Protein AF-I3XWK3-F1 (afdb_monomer_lite)

Organism: Sulfurospirillum barnesii (strain ATCC 700032 / DSM 10660 / SES-3) (NCBI:txid760154)

Secondary structure (DSSP, 8-state):
--HHHHHHHHHHHHHHH--------HHHHHHHHHHHHHTT-SEEEEETTEEEEEEEEEEETTEEEEEEE-TTHHHHHHHHHH-SS--HHHHHHHHHHHHHTTTTTT-EEEEEEE-TTSPPEEEEE-TTTTSTT--GGGSEEETTB-TTS-BTTS--TTTTSS--

Structure (mmCIF, N/CA/C/O backbone):
data_AF-I3XWK3-F1
#
_entry.id   AF-I3XWK3-F1
#
loop_
_atom_site.group_PDB
_atom_site.id
_atom_site.type_symbol
_atom_site.label_atom_id
_atom_site.label_alt_id
_atom_site.label_comp_id
_atom_site.label_asym_id
_atom_site.label_entity_id
_atom_site.label_seq_id
_atom_site.pdbx_PDB_ins_code
_atom_site.Cartn_x
_atom_site.Cartn_y
_atom_site.Cartn_z
_atom_site.occupancy
_atom_site.B_iso_or_equiv
_atom_site.auth_seq_id
_atom_site.auth_comp_id
_atom_site.auth_asym_id
_atom_site.auth_atom_id
_atom_site.pdbx_PDB_model_num
ATOM 1 N N . MET A 1 1 ? 28.243 18.555 -54.278 1.00 54.59 1 MET A N 1
ATOM 2 C CA . MET A 1 1 ? 26.920 17.967 -53.931 1.00 54.59 1 MET A CA 1
ATOM 3 C C . MET A 1 1 ? 26.929 16.515 -53.412 1.00 54.59 1 MET A C 1
ATOM 5 O O . MET A 1 1 ? 25.864 16.041 -53.040 1.00 54.59 1 MET A O 1
ATOM 9 N N . ARG A 1 2 ? 28.062 15.787 -53.338 1.00 54.69 2 ARG A N 1
ATOM 10 C CA . ARG A 1 2 ? 28.080 14.396 -52.816 1.00 54.69 2 ARG A CA 1
ATOM 11 C C . ARG A 1 2 ? 28.261 14.285 -51.293 1.00 54.69 2 ARG A C 1
ATOM 13 O O . ARG A 1 2 ? 27.661 13.406 -50.695 1.00 54.69 2 ARG A O 1
ATOM 20 N N . ILE A 1 3 ? 29.000 15.201 -50.663 1.00 58.41 3 ILE A N 1
ATOM 21 C CA . ILE A 1 3 ? 29.311 15.167 -49.216 1.00 58.41 3 ILE A CA 1
ATOM 22 C C . ILE A 1 3 ? 28.061 15.399 -48.344 1.00 58.41 3 ILE A C 1
ATOM 24 O O . ILE A 1 3 ? 27.873 14.726 -47.336 1.00 58.4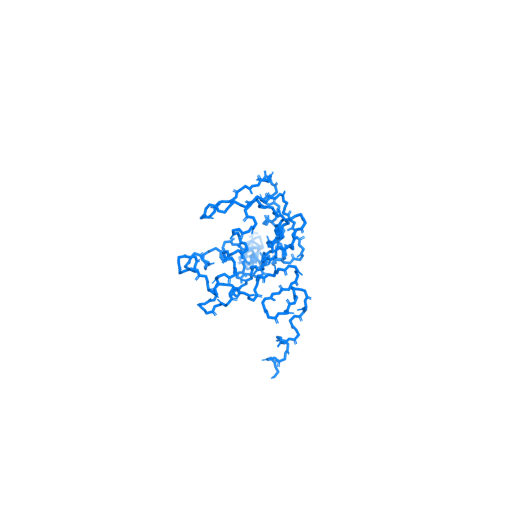1 3 ILE A O 1
ATOM 28 N N . LEU A 1 4 ? 27.149 16.273 -48.786 1.00 56.84 4 LEU A N 1
ATOM 29 C CA . LEU A 1 4 ? 25.914 16.597 -48.059 1.00 56.84 4 LEU A CA 1
ATOM 30 C C . LEU A 1 4 ? 24.956 15.393 -47.934 1.00 56.84 4 LEU A C 1
ATOM 32 O O . LEU A 1 4 ? 24.265 15.246 -46.929 1.00 56.84 4 LEU A O 1
ATOM 36 N N . LYS A 1 5 ? 24.954 14.496 -48.934 1.00 56.66 5 LYS A N 1
ATOM 37 C CA . LYS A 1 5 ? 24.138 13.271 -48.918 1.00 56.66 5 LYS A CA 1
ATOM 38 C C . LYS A 1 5 ? 24.656 12.243 -47.910 1.00 56.66 5 LYS A C 1
ATOM 40 O O . LYS A 1 5 ? 23.850 11.595 -47.256 1.00 56.66 5 LYS A O 1
ATOM 45 N N . TRP A 1 6 ? 25.975 12.132 -47.741 1.00 61.00 6 TRP A N 1
ATOM 46 C CA . TRP A 1 6 ? 26.573 11.215 -46.765 1.00 61.00 6 TRP A CA 1
ATOM 47 C C . TRP A 1 6 ? 26.323 11.663 -45.323 1.00 61.00 6 TRP A C 1
ATOM 49 O O . TRP A 1 6 ? 25.976 10.833 -44.488 1.00 61.00 6 TRP A O 1
ATOM 59 N N . PHE A 1 7 ? 26.386 12.969 -45.047 1.00 63.81 7 PHE A N 1
ATOM 60 C CA . PHE A 1 7 ? 26.042 13.506 -43.727 1.00 63.81 7 PHE A CA 1
ATOM 61 C C . PHE A 1 7 ? 24.590 13.218 -43.329 1.00 63.81 7 PHE A C 1
ATOM 63 O O . PHE A 1 7 ? 24.349 12.803 -42.200 1.00 63.81 7 PHE A O 1
ATOM 70 N N . CYS A 1 8 ? 23.632 13.355 -44.253 1.00 60.94 8 CYS A N 1
ATOM 71 C CA . CYS A 1 8 ? 22.223 13.060 -43.967 1.00 60.94 8 CYS A CA 1
ATOM 72 C C . CYS A 1 8 ? 21.982 11.575 -43.657 1.00 60.94 8 CYS A C 1
ATOM 74 O O . CYS A 1 8 ? 21.198 11.259 -42.767 1.00 60.94 8 CYS A O 1
ATOM 76 N N . VAL A 1 9 ? 22.675 10.665 -44.353 1.00 67.31 9 VAL A N 1
ATOM 77 C CA . VAL A 1 9 ? 22.565 9.217 -44.109 1.00 67.31 9 VAL A CA 1
ATOM 78 C C . VAL A 1 9 ? 23.173 8.842 -42.757 1.00 67.31 9 VAL A C 1
ATOM 80 O O . VAL A 1 9 ? 22.559 8.088 -42.010 1.00 67.31 9 VAL A O 1
ATOM 83 N N . VAL A 1 10 ? 24.323 9.416 -42.390 1.00 68.94 10 VAL A N 1
ATOM 84 C CA . VAL A 1 10 ? 24.938 9.198 -41.069 1.00 68.94 10 VAL A CA 1
ATOM 85 C C . VAL A 1 10 ? 24.049 9.746 -39.948 1.00 68.94 10 VAL A C 1
ATOM 87 O O . VAL A 1 10 ? 23.852 9.066 -38.944 1.00 68.94 10 VAL A O 1
ATOM 90 N N . PHE A 1 11 ? 23.443 10.925 -40.128 1.00 62.84 11 PHE A N 1
ATOM 91 C CA . PHE A 1 11 ? 22.518 11.499 -39.145 1.00 62.84 11 PHE A CA 1
ATOM 92 C C . PHE A 1 11 ? 21.255 10.645 -38.971 1.00 62.84 11 PHE A C 1
ATOM 94 O O . PHE A 1 11 ? 20.850 10.393 -37.840 1.00 62.84 11 PHE A O 1
ATOM 101 N N . LEU A 1 12 ? 20.674 10.137 -40.064 1.00 60.56 12 LEU A N 1
ATOM 102 C CA . LEU A 1 12 ? 19.533 9.214 -40.023 1.00 60.56 12 LEU A CA 1
ATOM 103 C C . LEU A 1 12 ? 19.889 7.896 -39.327 1.00 60.56 12 LEU A C 1
ATOM 105 O O . LEU A 1 12 ? 19.137 7.444 -38.474 1.00 60.56 12 LEU A O 1
ATOM 109 N N . VAL A 1 13 ? 21.053 7.306 -39.610 1.00 62.75 13 VAL A N 1
ATOM 110 C CA . VAL A 1 13 ? 21.500 6.070 -38.943 1.00 62.75 13 VAL A CA 1
ATOM 111 C C . VAL A 1 13 ? 21.754 6.296 -37.447 1.00 62.75 13 VAL A C 1
ATOM 113 O O . VAL A 1 13 ? 21.413 5.428 -36.642 1.00 62.75 13 VAL A O 1
ATOM 116 N N . LEU A 1 14 ? 22.282 7.461 -37.057 1.00 59.91 14 LEU A N 1
ATOM 117 C CA . LEU A 1 14 ? 22.445 7.845 -35.651 1.00 59.91 14 LEU A CA 1
ATOM 118 C C . LEU A 1 14 ? 21.096 8.081 -34.949 1.00 59.91 14 LEU A C 1
ATOM 120 O O . LEU A 1 14 ? 20.950 7.683 -33.799 1.00 59.91 14 LEU A O 1
ATOM 124 N N . HIS A 1 15 ? 20.095 8.653 -35.628 1.00 57.84 15 HIS A N 1
ATOM 125 C CA . HIS A 1 15 ? 18.758 8.877 -35.054 1.00 57.84 15 HIS A CA 1
ATOM 126 C C . HIS A 1 15 ? 17.922 7.593 -34.968 1.00 57.84 15 HIS A C 1
ATOM 128 O O . HIS A 1 15 ? 17.155 7.431 -34.026 1.00 57.84 15 HIS A O 1
ATOM 134 N N . VAL A 1 16 ? 18.081 6.655 -35.907 1.00 59.31 16 VAL A N 1
ATOM 135 C CA . VAL A 1 16 ? 17.347 5.375 -35.904 1.00 59.31 16 VAL A CA 1
ATOM 136 C C . VAL A 1 16 ? 17.961 4.373 -34.912 1.00 59.31 16 VAL A C 1
ATOM 138 O O . VAL A 1 16 ? 17.241 3.549 -34.353 1.00 59.31 16 VAL A O 1
ATOM 141 N N . ASN A 1 17 ? 19.269 4.470 -34.630 1.00 53.75 17 ASN A N 1
ATOM 142 C CA . ASN A 1 17 ? 19.936 3.688 -33.576 1.00 53.75 17 ASN A CA 1
ATOM 143 C C . ASN A 1 17 ? 19.975 4.383 -32.212 1.00 53.75 17 ASN A C 1
ATOM 145 O O . ASN A 1 17 ? 20.316 3.743 -31.216 1.00 53.75 17 ASN A O 1
ATOM 149 N N . ALA A 1 18 ? 19.551 5.645 -32.127 1.00 51.75 18 ALA A N 1
ATOM 150 C CA . ALA A 1 18 ? 19.105 6.234 -30.877 1.00 51.75 18 ALA A CA 1
ATOM 151 C C . ALA A 1 18 ? 17.753 5.607 -30.506 1.00 51.75 18 ALA A C 1
ATOM 153 O O . ALA A 1 18 ? 16.712 6.261 -30.499 1.00 51.75 18 ALA A O 1
ATOM 154 N N . LYS A 1 19 ? 17.761 4.306 -30.172 1.00 49.41 19 LYS A N 1
ATOM 155 C CA . LYS A 1 19 ? 16.766 3.750 -29.255 1.00 49.41 19 LYS A CA 1
ATOM 156 C C . LYS A 1 19 ? 16.690 4.762 -28.124 1.00 49.41 19 LYS A C 1
ATOM 158 O O . LYS A 1 19 ? 17.710 5.009 -27.477 1.00 49.41 19 LYS A O 1
ATOM 163 N N . SER A 1 20 ? 15.523 5.372 -27.944 1.00 48.69 20 SER A N 1
ATOM 164 C CA . SER A 1 20 ? 15.208 6.194 -26.784 1.00 48.69 20 SER A CA 1
ATOM 165 C C . SER A 1 20 ? 15.376 5.313 -25.549 1.00 48.69 20 SER A C 1
ATOM 167 O O . SER A 1 20 ? 14.429 4.715 -25.057 1.00 48.69 20 SER A O 1
ATOM 169 N N . SER A 1 21 ? 16.619 5.174 -25.099 1.00 51.22 21 SER A N 1
ATOM 170 C CA . SER A 1 21 ? 17.052 4.321 -23.994 1.00 51.22 21 SER A CA 1
ATOM 171 C C . SER A 1 21 ? 16.889 5.078 -22.680 1.00 51.22 21 SER A C 1
ATOM 173 O O . SER A 1 21 ? 17.639 4.878 -21.734 1.00 51.22 21 SER A O 1
ATOM 175 N N . PHE A 1 22 ? 15.910 5.981 -22.637 1.00 57.50 22 PHE A N 1
ATOM 176 C CA . PHE A 1 22 ? 15.384 6.543 -21.409 1.00 57.50 22 PHE A CA 1
ATOM 177 C C . PHE A 1 22 ? 14.354 5.550 -20.867 1.00 57.50 22 PHE A C 1
ATOM 179 O O . PHE A 1 22 ? 13.157 5.830 -20.834 1.00 57.50 22 PHE A O 1
ATOM 186 N N . GLU A 1 23 ? 14.807 4.349 -20.498 1.00 67.00 23 GLU A N 1
ATOM 187 C CA . GLU A 1 23 ? 14.029 3.546 -19.561 1.00 67.00 23 GLU A CA 1
ATOM 188 C C . GLU A 1 23 ? 14.024 4.327 -18.245 1.00 67.00 23 GLU A C 1
ATOM 190 O O . GLU A 1 23 ? 15.070 4.544 -17.633 1.00 67.00 23 GLU A O 1
ATOM 195 N N . LEU A 1 24 ? 12.856 4.850 -17.870 1.00 77.75 24 LEU A N 1
ATOM 196 C CA . LEU A 1 24 ? 12.698 5.583 -16.620 1.00 77.75 24 LEU A CA 1
ATOM 197 C C . LEU A 1 24 ? 13.045 4.648 -15.459 1.00 77.75 24 LEU A C 1
ATOM 199 O O . LEU A 1 24 ? 12.648 3.481 -15.446 1.00 77.75 24 LEU A O 1
ATOM 203 N N . THR A 1 25 ? 13.790 5.158 -14.480 1.00 87.88 25 THR A N 1
ATOM 204 C CA . THR A 1 25 ? 14.130 4.357 -13.303 1.00 87.88 25 THR A CA 1
ATOM 205 C C . THR A 1 25 ? 12.905 4.201 -12.389 1.00 87.88 25 THR A C 1
ATOM 207 O O . THR A 1 25 ? 11.978 5.020 -12.450 1.00 87.88 25 THR A O 1
ATOM 210 N N . PRO A 1 26 ? 12.870 3.187 -11.507 1.00 87.75 26 PRO A N 1
ATOM 211 C CA . PRO A 1 26 ? 11.794 3.025 -10.526 1.00 87.75 26 PRO A CA 1
ATOM 212 C C . PRO A 1 26 ? 11.593 4.269 -9.651 1.00 87.75 26 PRO A C 1
ATOM 214 O O . PRO A 1 26 ? 10.464 4.632 -9.335 1.00 87.75 26 PRO A O 1
ATOM 217 N N . GLU A 1 27 ? 12.672 4.973 -9.312 1.00 91.31 27 GLU A N 1
ATOM 218 C CA . GLU A 1 27 ? 12.626 6.236 -8.573 1.00 91.31 27 GLU A CA 1
ATOM 219 C C . GLU A 1 27 ? 11.928 7.337 -9.378 1.00 91.31 27 GLU A C 1
ATOM 221 O O . GLU A 1 27 ? 11.118 8.092 -8.837 1.00 91.31 27 GLU A O 1
ATOM 226 N N . MET A 1 28 ? 12.195 7.414 -10.687 1.00 90.62 28 MET A N 1
ATOM 227 C CA . MET A 1 28 ? 11.514 8.365 -11.565 1.00 90.62 28 MET A CA 1
ATOM 228 C C . MET A 1 28 ? 10.017 8.056 -11.649 1.00 90.62 28 MET A C 1
ATOM 230 O O . MET A 1 28 ? 9.207 8.972 -11.501 1.00 90.62 28 MET A O 1
ATOM 234 N N . TYR A 1 29 ? 9.635 6.784 -11.802 1.00 91.81 29 TYR A N 1
ATOM 235 C CA . TYR A 1 29 ? 8.228 6.374 -11.786 1.00 91.81 29 TYR A CA 1
ATOM 236 C C . TYR A 1 29 ? 7.542 6.699 -10.458 1.00 91.81 29 TYR A C 1
ATOM 238 O O . TYR A 1 29 ? 6.470 7.303 -10.465 1.00 91.81 29 TYR A O 1
ATOM 246 N N . ALA A 1 30 ? 8.167 6.367 -9.326 1.00 93.00 30 ALA A N 1
ATOM 247 C CA . ALA A 1 30 ? 7.638 6.679 -8.000 1.00 93.00 30 ALA A CA 1
ATOM 248 C C . ALA A 1 30 ? 7.422 8.192 -7.827 1.00 93.00 30 ALA A C 1
ATOM 250 O O . ALA A 1 30 ? 6.358 8.629 -7.381 1.00 93.00 30 ALA A O 1
ATOM 251 N N . SER A 1 31 ? 8.396 9.002 -8.255 1.00 94.06 31 SER A N 1
ATOM 252 C CA . SER A 1 31 ? 8.295 10.461 -8.198 1.00 94.06 31 SER A CA 1
ATOM 253 C C . SER A 1 31 ? 7.151 11.006 -9.059 1.00 94.06 31 SER A C 1
ATOM 255 O O . SER A 1 31 ? 6.374 11.836 -8.585 1.00 94.06 31 SER A O 1
ATOM 257 N N . PHE A 1 32 ? 6.997 10.503 -10.288 1.00 91.69 32 PHE A N 1
ATOM 258 C CA . PHE A 1 32 ? 5.936 10.912 -11.204 1.00 91.69 32 PHE A CA 1
ATOM 259 C C . PHE A 1 32 ? 4.557 10.545 -10.650 1.00 91.69 32 PHE A C 1
ATOM 261 O O . PHE A 1 32 ? 3.669 11.396 -10.598 1.00 91.69 32 PHE A O 1
ATOM 268 N N . MET A 1 33 ? 4.396 9.314 -10.157 1.00 91.12 33 MET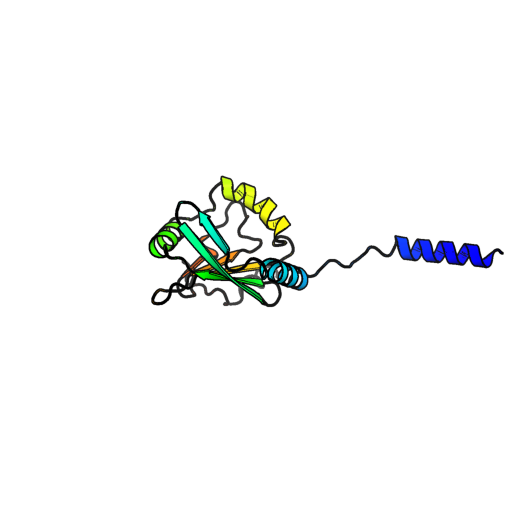 A N 1
ATOM 269 C CA . MET A 1 33 ? 3.154 8.850 -9.538 1.00 91.12 33 MET A CA 1
ATOM 270 C C . MET A 1 33 ? 2.779 9.722 -8.339 1.00 91.12 33 MET A C 1
ATOM 272 O O . MET A 1 33 ? 1.672 10.259 -8.293 1.00 91.12 33 MET A O 1
ATOM 276 N N . ALA A 1 34 ? 3.716 9.951 -7.414 1.00 92.50 34 ALA A N 1
ATOM 277 C CA . ALA A 1 34 ? 3.472 10.797 -6.252 1.00 92.50 34 ALA A CA 1
ATOM 278 C C . ALA A 1 34 ? 3.096 12.234 -6.642 1.00 92.50 34 ALA A C 1
ATOM 280 O O . ALA A 1 34 ? 2.176 12.804 -6.062 1.00 92.50 34 ALA A O 1
ATOM 281 N N . GLN A 1 35 ? 3.774 12.825 -7.631 1.00 93.31 35 GLN A N 1
ATOM 282 C CA . GLN A 1 35 ? 3.460 14.173 -8.112 1.00 93.31 35 GLN A CA 1
ATOM 283 C C . GLN A 1 35 ? 2.088 14.246 -8.787 1.00 93.31 35 GLN A C 1
ATOM 285 O O . GLN A 1 35 ? 1.340 15.182 -8.511 1.00 93.31 35 GLN A O 1
ATOM 290 N N . SER A 1 36 ? 1.736 13.256 -9.612 1.00 91.75 36 SER A N 1
ATOM 291 C CA . SER A 1 36 ? 0.454 13.217 -10.326 1.00 91.75 36 SER A CA 1
ATOM 292 C C . SER A 1 36 ? -0.752 13.168 -9.383 1.00 91.75 36 SER A C 1
ATOM 294 O O . SER A 1 36 ? -1.788 13.757 -9.676 1.00 91.75 36 SER A O 1
ATOM 296 N N . LEU A 1 37 ? -0.594 12.531 -8.219 1.00 89.88 37 LEU A N 1
ATOM 297 C CA . LEU A 1 37 ? -1.661 12.354 -7.236 1.00 89.88 37 LEU A CA 1
ATOM 298 C C . LEU A 1 37 ? -1.783 13.525 -6.254 1.00 89.88 37 LEU A C 1
ATOM 300 O O . LEU A 1 37 ? -2.812 13.655 -5.605 1.00 89.88 37 LEU A O 1
ATOM 304 N N . LYS A 1 38 ? -0.784 14.414 -6.139 1.00 88.31 38 LYS A N 1
ATOM 305 C CA . LYS A 1 38 ? -0.825 15.536 -5.176 1.00 88.31 38 LYS A CA 1
ATOM 306 C C . LYS A 1 38 ? -2.003 16.485 -5.395 1.00 88.31 38 LYS A C 1
ATOM 308 O O . LYS A 1 38 ? -2.534 17.012 -4.424 1.00 88.31 38 LYS A O 1
ATOM 313 N N . GLY A 1 39 ? -2.395 16.711 -6.649 1.00 89.69 39 GLY A N 1
ATOM 314 C CA . GLY A 1 39 ? -3.474 17.641 -6.997 1.00 89.69 39 GLY A CA 1
ATOM 315 C C . GLY A 1 39 ? -4.878 17.142 -6.649 1.00 89.69 39 GLY A C 1
ATOM 316 O O . GLY A 1 39 ? -5.809 17.940 -6.640 1.00 89.69 39 GLY A O 1
ATOM 317 N N . SER A 1 40 ? -5.040 15.847 -6.361 1.00 90.44 40 SER A N 1
ATOM 318 C CA . SER A 1 40 ? -6.337 15.225 -6.072 1.00 90.44 40 SER A CA 1
ATOM 319 C C . SER A 1 40 ? -6.562 14.931 -4.586 1.00 90.44 40 SER A C 1
ATOM 321 O O . SER A 1 40 ? -7.522 14.242 -4.254 1.00 90.44 40 SER A O 1
ATOM 323 N N . LEU A 1 41 ? -5.686 15.411 -3.696 1.00 93.06 41 LEU A N 1
ATOM 324 C CA . LEU A 1 41 ? -5.774 15.163 -2.255 1.00 93.06 41 LEU A CA 1
ATOM 325 C C . LEU A 1 41 ? -6.533 16.288 -1.520 1.00 93.06 41 LEU A C 1
ATOM 327 O O . LEU A 1 41 ? -6.362 17.456 -1.875 1.00 93.06 41 LEU A O 1
ATOM 331 N N . PRO A 1 42 ? -7.301 15.970 -0.456 1.00 94.88 42 PRO A N 1
ATOM 332 C CA . PRO A 1 42 ? -7.545 14.626 0.070 1.00 94.88 42 PRO A CA 1
ATOM 333 C C . PRO A 1 42 ? -8.483 13.802 -0.827 1.00 94.88 42 PRO A C 1
ATOM 335 O O . PRO A 1 42 ? -9.405 14.342 -1.435 1.00 94.88 42 PRO A O 1
ATOM 338 N N . GLN A 1 43 ? -8.264 12.486 -0.879 1.00 94.75 43 GLN A N 1
ATOM 339 C CA . GLN A 1 43 ? -9.056 11.561 -1.696 1.00 94.75 43 GLN A CA 1
ATOM 340 C C . GLN A 1 43 ? -9.630 10.421 -0.849 1.00 94.75 43 GLN A C 1
ATOM 342 O O . GLN A 1 43 ? -8.880 9.691 -0.199 1.00 94.75 43 GLN A O 1
ATOM 347 N N . SER A 1 44 ? -10.952 10.246 -0.893 1.00 93.44 44 SER A N 1
ATOM 348 C CA . SER A 1 44 ? -11.645 9.133 -0.234 1.00 93.44 44 SER A CA 1
ATOM 349 C C . SER A 1 44 ? -11.786 7.924 -1.159 1.00 93.44 44 SER A C 1
ATOM 351 O O . SER A 1 44 ? -12.155 8.049 -2.327 1.00 93.44 44 SER A O 1
ATOM 353 N N . PHE A 1 45 ? -11.552 6.739 -0.604 1.00 91.00 45 PHE A N 1
ATOM 354 C CA . PHE A 1 45 ? -11.782 5.439 -1.225 1.00 91.00 45 PHE A CA 1
ATOM 355 C C . PHE A 1 45 ? -12.703 4.619 -0.327 1.00 91.00 45 PHE A C 1
ATOM 357 O O . PHE A 1 45 ? -12.511 4.577 0.887 1.00 91.00 45 PHE A O 1
ATOM 364 N N . THR A 1 46 ? -13.683 3.933 -0.911 1.00 90.50 46 THR A N 1
ATOM 365 C CA . THR A 1 46 ? -14.626 3.103 -0.152 1.00 90.50 46 THR A CA 1
ATOM 366 C C . THR A 1 46 ? -14.656 1.691 -0.718 1.00 90.50 46 THR A C 1
ATOM 368 O O . THR A 1 46 ? -14.854 1.501 -1.917 1.00 90.50 46 THR A O 1
ATOM 371 N N . TYR A 1 47 ? -14.485 0.694 0.149 1.00 84.31 47 TYR A N 1
ATOM 372 C CA . TYR A 1 47 ? -14.599 -0.724 -0.194 1.00 84.31 47 TYR A CA 1
ATOM 373 C C . TYR A 1 47 ? -15.325 -1.466 0.929 1.00 84.31 47 TYR A C 1
ATOM 375 O O . TYR A 1 47 ? -14.926 -1.356 2.082 1.00 84.31 47 TYR A O 1
ATOM 383 N N . GLU A 1 48 ? -16.397 -2.200 0.612 1.00 85.00 48 GLU A N 1
ATOM 384 C CA . GLU A 1 48 ? -17.196 -2.956 1.600 1.00 85.00 48 GLU A CA 1
ATOM 385 C C . GLU A 1 48 ? -17.573 -2.128 2.854 1.00 85.00 48 GLU A C 1
ATOM 387 O O . GLU A 1 48 ? -17.480 -2.598 3.985 1.00 85.00 48 GLU A O 1
ATOM 392 N N . ASN A 1 49 ? -18.002 -0.875 2.650 1.00 87.38 49 ASN A N 1
ATOM 393 C CA . ASN A 1 49 ? -18.333 0.111 3.697 1.00 87.38 49 ASN A CA 1
ATOM 394 C C . ASN A 1 49 ? -17.155 0.580 4.572 1.00 87.38 49 ASN A C 1
ATOM 396 O O . ASN A 1 49 ? -17.361 1.322 5.528 1.00 87.38 49 ASN A O 1
ATOM 400 N N . ILE A 1 50 ? -15.920 0.206 4.237 1.00 89.31 50 ILE A N 1
ATOM 401 C CA . ILE A 1 50 ? -14.710 0.732 4.863 1.00 89.31 50 ILE A CA 1
ATOM 402 C C . ILE A 1 50 ? -14.227 1.914 4.025 1.00 89.31 50 ILE A C 1
ATOM 404 O O . ILE A 1 50 ? -13.802 1.757 2.881 1.00 89.31 50 ILE A O 1
ATOM 408 N N . GLU A 1 51 ? -14.306 3.105 4.607 1.00 93.38 51 GLU A N 1
ATOM 409 C CA . GLU A 1 51 ? -13.738 4.325 4.029 1.00 93.38 51 GLU A CA 1
ATOM 410 C C . GLU A 1 51 ? -12.272 4.511 4.435 1.00 93.38 51 GLU A C 1
ATOM 412 O O . GLU A 1 51 ? -11.922 4.378 5.611 1.00 93.38 51 GLU A O 1
ATOM 417 N N . LEU A 1 52 ? -11.434 4.877 3.470 1.00 94.06 52 LEU A N 1
ATOM 418 C CA . LEU A 1 52 ? -10.051 5.287 3.653 1.00 94.06 52 LEU A CA 1
ATOM 419 C C . LEU A 1 52 ? -9.833 6.644 2.976 1.00 94.06 52 LEU A C 1
ATOM 421 O O . LEU A 1 52 ? -10.105 6.794 1.789 1.00 94.06 52 LEU A O 1
ATOM 425 N N . ILE A 1 53 ? -9.330 7.619 3.727 1.00 95.19 53 ILE A N 1
ATOM 426 C CA . ILE A 1 53 ? -9.103 8.986 3.257 1.00 95.19 53 ILE A CA 1
ATOM 427 C C . ILE A 1 53 ? -7.600 9.207 3.169 1.00 95.19 53 ILE A C 1
ATOM 429 O O . ILE A 1 53 ? -6.921 9.231 4.193 1.00 95.19 53 ILE A O 1
ATOM 433 N N . VAL A 1 54 ? -7.074 9.355 1.957 1.00 96.19 54 VAL A N 1
ATOM 434 C CA . VAL A 1 54 ? -5.666 9.676 1.708 1.00 96.19 54 VAL A CA 1
ATOM 435 C C . VAL A 1 54 ? -5.488 11.187 1.786 1.00 96.19 54 VAL A C 1
ATOM 437 O O . VAL A 1 54 ? -6.117 11.926 1.034 1.00 96.19 54 VAL A O 1
ATOM 440 N N . HIS A 1 55 ? -4.604 11.644 2.669 1.00 96.12 55 HIS A N 1
ATOM 441 C CA . HIS A 1 55 ? -4.339 13.068 2.909 1.00 96.12 55 HIS A CA 1
ATOM 442 C C . HIS A 1 55 ? -3.085 13.554 2.206 1.00 96.12 55 HIS A C 1
ATOM 444 O O . HIS A 1 55 ? -2.998 14.713 1.805 1.00 96.12 55 HIS A O 1
ATOM 450 N N . LYS A 1 56 ? -2.086 12.680 2.089 1.00 96.25 56 LYS A N 1
ATOM 451 C CA . LYS A 1 56 ? -0.767 13.060 1.599 1.00 96.25 56 LYS A CA 1
ATOM 452 C C . LYS A 1 56 ? -0.126 11.915 0.840 1.00 96.25 56 LYS A C 1
ATOM 454 O O . LYS A 1 56 ? -0.235 10.756 1.230 1.00 96.25 56 LYS A O 1
ATOM 459 N N . VAL A 1 57 ? 0.564 12.274 -0.237 1.00 96.12 57 VAL A N 1
ATOM 460 C CA . VAL A 1 57 ? 1.387 11.356 -1.018 1.00 96.12 57 VAL A CA 1
ATOM 461 C C . VAL A 1 57 ? 2.802 11.911 -1.105 1.00 96.12 57 VAL A C 1
ATOM 463 O O . VAL A 1 57 ? 3.020 13.056 -1.519 1.00 96.12 57 VAL A O 1
ATOM 466 N N . THR A 1 58 ? 3.770 11.103 -0.692 1.00 95.44 58 THR A N 1
ATOM 467 C CA . THR A 1 58 ? 5.205 11.388 -0.794 1.00 95.44 58 THR A CA 1
ATOM 468 C C . THR A 1 58 ? 5.908 10.243 -1.509 1.00 95.44 58 THR A C 1
ATOM 470 O O . THR A 1 58 ? 5.306 9.213 -1.803 1.00 95.44 58 THR A O 1
ATOM 473 N N . TYR A 1 59 ? 7.180 10.428 -1.842 1.00 94.81 59 TYR A N 1
ATOM 474 C CA . TYR A 1 59 ? 8.006 9.350 -2.363 1.00 94.81 59 TYR A CA 1
ATOM 475 C C . TYR A 1 59 ? 9.396 9.407 -1.737 1.00 94.81 59 TYR A C 1
ATOM 477 O O . TYR A 1 59 ? 9.879 10.486 -1.383 1.00 94.81 59 TYR A O 1
ATOM 485 N N . GLU A 1 60 ? 10.024 8.246 -1.619 1.00 93.75 60 GLU A N 1
ATOM 486 C CA . GLU A 1 60 ? 11.402 8.076 -1.173 1.00 93.75 60 GLU A CA 1
ATOM 487 C C . GLU A 1 60 ? 12.023 6.922 -1.967 1.00 93.75 60 GLU A C 1
ATOM 489 O O . GLU A 1 60 ? 11.534 5.794 -1.921 1.00 93.75 60 GLU A O 1
ATOM 494 N N . SER A 1 61 ? 13.097 7.193 -2.718 1.00 92.25 61 SER A N 1
ATOM 495 C CA . SER A 1 61 ? 13.676 6.220 -3.656 1.00 92.25 61 SER A CA 1
ATOM 496 C C . SER A 1 61 ? 12.589 5.655 -4.593 1.00 92.25 61 SER A C 1
ATOM 498 O O . SER A 1 61 ? 11.893 6.429 -5.249 1.00 92.25 61 SER A O 1
ATOM 500 N N . ASN A 1 62 ? 12.435 4.336 -4.672 1.00 93.38 62 ASN A N 1
ATOM 501 C CA . ASN A 1 62 ? 11.437 3.642 -5.483 1.00 93.38 62 ASN A CA 1
ATOM 502 C C . ASN A 1 62 ? 10.076 3.475 -4.778 1.00 93.38 62 ASN A C 1
ATOM 504 O O . ASN A 1 62 ? 9.212 2.769 -5.298 1.00 93.38 62 ASN A O 1
ATOM 508 N N . LYS A 1 63 ? 9.882 4.078 -3.598 1.00 94.69 63 LYS A N 1
ATOM 509 C CA . LYS A 1 63 ? 8.676 3.912 -2.783 1.00 94.69 63 LYS A CA 1
ATOM 510 C C . LYS A 1 63 ? 7.759 5.118 -2.885 1.00 94.69 63 LYS A C 1
ATOM 512 O O . LYS A 1 63 ? 8.196 6.251 -2.703 1.00 94.69 63 LYS A O 1
ATOM 517 N N . VAL A 1 64 ? 6.475 4.870 -3.102 1.00 95.44 64 VAL A N 1
ATOM 518 C CA . VAL A 1 64 ? 5.405 5.866 -3.004 1.00 95.44 64 VAL A CA 1
ATOM 519 C C . VAL A 1 64 ? 4.663 5.645 -1.694 1.00 95.44 64 VAL A C 1
ATOM 521 O O . VAL A 1 64 ? 4.121 4.570 -1.447 1.00 95.44 64 VAL A O 1
ATOM 524 N N . HIS A 1 65 ? 4.630 6.664 -0.849 1.00 95.75 65 HIS A N 1
ATOM 525 C CA . HIS A 1 65 ? 4.000 6.612 0.461 1.00 95.75 65 HIS A CA 1
ATOM 526 C C . HIS A 1 65 ? 2.659 7.338 0.432 1.00 95.75 65 HIS A C 1
ATOM 528 O O . HIS A 1 65 ? 2.596 8.514 0.078 1.00 95.75 65 HIS A O 1
ATOM 534 N N . PHE A 1 66 ? 1.603 6.650 0.852 1.00 96.25 66 PHE A N 1
ATOM 535 C CA . PHE A 1 66 ? 0.279 7.214 1.083 1.00 96.25 66 PHE A CA 1
ATOM 536 C C . PHE A 1 66 ? 0.061 7.377 2.581 1.00 96.25 66 PHE A C 1
ATOM 538 O O . PHE A 1 66 ? 0.054 6.388 3.305 1.00 96.25 66 PHE A O 1
ATOM 545 N N . GLU A 1 67 ? -0.156 8.598 3.054 1.00 96.12 67 GLU A N 1
ATOM 546 C CA . GLU A 1 67 ? -0.616 8.847 4.420 1.00 96.12 67 GLU A CA 1
ATOM 547 C C . GLU A 1 67 ? -2.138 8.984 4.402 1.00 96.12 67 GLU A C 1
ATOM 549 O O . GLU A 1 67 ? -2.693 9.867 3.739 1.00 96.12 67 GLU A O 1
ATOM 554 N N . ALA A 1 68 ? -2.815 8.102 5.127 1.00 96.12 68 ALA A N 1
ATOM 555 C CA . ALA A 1 68 ? -4.260 7.991 5.146 1.00 96.12 68 ALA A CA 1
ATOM 556 C C . ALA A 1 68 ? -4.815 7.917 6.572 1.00 96.12 68 ALA A C 1
ATOM 558 O O . ALA A 1 68 ? -4.115 7.567 7.523 1.00 96.12 68 ALA A O 1
ATOM 559 N N . SER A 1 69 ? -6.101 8.213 6.715 1.00 95.06 69 SER A N 1
ATOM 560 C CA . SER A 1 69 ? -6.877 7.934 7.921 1.00 95.06 69 SER A CA 1
ATOM 561 C C . SER A 1 69 ? -8.157 7.183 7.569 1.00 95.06 69 SER A C 1
ATOM 563 O O . SER A 1 69 ? -8.573 7.114 6.412 1.00 95.06 69 SER A O 1
ATOM 565 N N . THR A 1 70 ? -8.785 6.582 8.573 1.00 93.75 70 THR A N 1
ATOM 566 C CA . THR A 1 70 ? -10.077 5.916 8.411 1.00 93.75 70 THR A CA 1
ATOM 567 C C . THR A 1 70 ? -10.938 6.141 9.652 1.00 93.75 70 THR A C 1
ATOM 569 O O . THR A 1 70 ? -10.437 5.980 10.770 1.00 93.75 70 THR A O 1
ATOM 572 N N . PRO A 1 71 ? -12.235 6.468 9.500 1.00 92.12 71 PRO A N 1
ATOM 573 C CA . PRO A 1 71 ? -13.168 6.444 10.624 1.00 92.12 71 PRO A CA 1
ATOM 574 C C . PRO A 1 71 ? -13.542 5.006 11.033 1.00 92.12 71 PRO A C 1
ATOM 576 O O . PRO A 1 71 ? -14.061 4.778 12.123 1.00 92.12 71 PRO A O 1
ATOM 579 N N . HIS A 1 72 ? -13.225 4.013 10.198 1.00 93.31 72 HIS A N 1
ATOM 580 C CA . HIS A 1 72 ? -13.646 2.619 10.330 1.00 93.31 72 HIS A CA 1
ATOM 581 C C . HIS A 1 72 ? -12.514 1.689 10.798 1.00 93.31 72 HIS A C 1
ATOM 583 O O . HIS A 1 72 ? -12.477 0.513 10.430 1.00 93.31 72 HIS A O 1
ATOM 589 N N . TYR A 1 73 ? -11.579 2.177 11.622 1.00 92.38 73 TYR A N 1
ATOM 590 C CA . TYR A 1 73 ? -10.358 1.431 11.968 1.00 92.38 73 TYR A CA 1
ATOM 591 C C . TYR A 1 73 ? -10.616 0.008 12.483 1.00 92.38 73 TYR A C 1
ATOM 593 O O . TYR A 1 73 ? -9.951 -0.936 12.062 1.00 92.38 73 TYR A O 1
ATOM 601 N N . ALA A 1 74 ? -11.593 -0.176 13.377 1.00 91.19 74 ALA A N 1
ATOM 602 C CA . ALA A 1 74 ? -11.896 -1.494 13.937 1.00 91.19 74 ALA A CA 1
ATOM 603 C C . ALA A 1 74 ? -12.348 -2.497 12.859 1.00 91.19 74 ALA A C 1
ATOM 605 O O . ALA A 1 74 ? -11.972 -3.670 12.907 1.00 91.19 74 ALA A O 1
ATOM 606 N N . GLN A 1 75 ? -13.115 -2.028 11.871 1.00 92.06 75 GLN A N 1
ATOM 607 C CA . GLN A 1 75 ? -13.601 -2.834 10.751 1.00 92.06 75 GLN A CA 1
ATOM 608 C C . GLN A 1 75 ? -12.458 -3.157 9.784 1.00 92.06 75 GLN A C 1
ATOM 610 O O . GLN A 1 75 ? -12.282 -4.322 9.428 1.00 92.06 75 GLN A O 1
ATOM 615 N N . LEU A 1 76 ? -11.623 -2.163 9.456 1.00 91.12 76 LEU A N 1
ATOM 616 C CA . LEU A 1 76 ? -10.412 -2.351 8.653 1.00 91.12 76 LEU A CA 1
ATOM 617 C C . LEU A 1 76 ? -9.482 -3.389 9.289 1.00 91.12 76 LEU A C 1
ATOM 619 O O . LEU A 1 76 ? -9.092 -4.359 8.644 1.00 91.12 76 LEU A O 1
ATOM 623 N N . LEU A 1 77 ? -9.170 -3.237 10.577 1.00 90.88 77 LEU A N 1
ATOM 624 C CA . LEU A 1 77 ? -8.301 -4.162 11.299 1.00 90.88 77 LEU A CA 1
ATOM 625 C C . LEU A 1 77 ? -8.876 -5.586 11.323 1.00 90.88 77 LEU A C 1
ATOM 627 O O . LEU A 1 77 ? -8.133 -6.559 11.176 1.00 90.88 77 LEU A O 1
ATOM 631 N N . ALA A 1 78 ? -10.189 -5.723 11.516 1.00 90.69 78 ALA A N 1
ATOM 632 C CA . ALA A 1 78 ? -10.857 -7.019 11.502 1.00 90.69 78 ALA A CA 1
ATOM 633 C C . ALA A 1 78 ? -10.821 -7.673 10.112 1.00 90.69 78 ALA A C 1
ATOM 635 O O . ALA A 1 78 ? -10.573 -8.878 10.026 1.00 90.69 78 ALA A O 1
ATOM 636 N N . ALA A 1 79 ? -11.029 -6.902 9.041 1.00 88.00 79 ALA A N 1
ATOM 637 C CA . ALA A 1 79 ? -10.932 -7.381 7.664 1.00 88.00 79 ALA A CA 1
ATOM 638 C C . ALA A 1 79 ? -9.504 -7.853 7.346 1.00 88.00 79 ALA A C 1
ATOM 640 O O . ALA A 1 79 ? -9.303 -9.008 6.961 1.00 88.00 79 ALA A O 1
ATOM 641 N N . LEU A 1 80 ? -8.504 -7.018 7.643 1.00 87.69 80 LEU A N 1
ATOM 642 C CA . LEU A 1 80 ? -7.094 -7.328 7.402 1.00 87.69 80 LEU A CA 1
ATOM 643 C C . LEU A 1 80 ? -6.633 -8.582 8.153 1.00 87.69 80 LEU A C 1
ATOM 645 O O . LEU A 1 80 ? -5.912 -9.393 7.588 1.00 87.69 80 LEU A O 1
ATOM 649 N N . LYS A 1 81 ? -7.069 -8.805 9.400 1.00 86.38 81 LYS A N 1
ATOM 650 C CA . LYS A 1 81 ? -6.694 -10.009 10.172 1.00 86.38 81 LYS A CA 1
ATOM 651 C C . LYS A 1 81 ? -7.290 -11.311 9.630 1.00 86.38 81 LYS A C 1
ATOM 653 O O . LYS A 1 81 ? -6.721 -12.381 9.864 1.00 86.38 81 LYS A O 1
ATOM 658 N N . LYS A 1 82 ? -8.446 -11.246 8.964 1.00 85.75 82 LYS A N 1
ATOM 659 C CA . LYS A 1 82 ? -9.126 -12.425 8.401 1.00 85.75 82 LYS A CA 1
ATOM 660 C C . LYS A 1 82 ? -8.502 -12.871 7.080 1.00 85.75 82 LYS A C 1
ATOM 662 O O . LYS A 1 82 ? -8.563 -14.052 6.744 1.00 85.75 82 LYS A O 1
ATOM 667 N N . GLN A 1 83 ? -7.901 -11.944 6.345 1.00 79.38 83 GLN A N 1
ATOM 668 C CA . GLN A 1 83 ? -7.454 -12.177 4.982 1.00 79.38 83 GLN A CA 1
ATOM 669 C C . GLN A 1 83 ? -6.097 -12.887 4.947 1.00 79.38 83 GLN A C 1
ATOM 671 O O . GLN A 1 83 ? -5.095 -12.338 5.389 1.00 79.38 83 GLN A O 1
ATOM 676 N N . ARG A 1 84 ? -6.047 -14.120 4.433 1.00 77.69 84 ARG A N 1
ATOM 677 C CA . ARG A 1 84 ? -4.778 -14.848 4.214 1.00 77.69 84 ARG A CA 1
ATOM 678 C C . ARG A 1 84 ? -4.273 -14.743 2.780 1.00 77.69 84 ARG A C 1
ATOM 680 O O . ARG A 1 84 ? -3.076 -14.777 2.544 1.00 77.69 84 ARG A O 1
ATOM 687 N N . THR A 1 85 ? -5.188 -14.580 1.836 1.00 79.50 85 THR A N 1
ATOM 688 C CA . THR A 1 85 ? -4.902 -14.443 0.408 1.00 79.50 85 THR A CA 1
ATOM 689 C C . THR A 1 85 ? -5.740 -13.307 -0.161 1.00 79.50 85 THR A C 1
ATOM 691 O O . THR A 1 85 ? -6.783 -12.951 0.399 1.00 79.50 85 THR A O 1
ATOM 694 N N . LEU A 1 86 ? -5.299 -12.734 -1.280 1.00 76.25 86 LEU A N 1
ATOM 695 C CA . LEU A 1 86 ? -6.125 -11.786 -2.024 1.00 76.25 86 LEU A CA 1
ATOM 696 C C . LEU A 1 86 ? -7.401 -12.488 -2.527 1.00 76.25 86 LEU A C 1
ATOM 698 O O . LEU A 1 86 ? -7.323 -13.646 -2.943 1.00 76.25 86 LEU A O 1
ATOM 702 N N . PRO A 1 87 ? -8.569 -11.819 -2.514 1.00 78.25 87 PRO A N 1
ATOM 703 C CA . PRO A 1 87 ? -9.761 -12.337 -3.177 1.00 78.25 87 PRO A CA 1
ATOM 704 C C . PRO A 1 87 ? -9.477 -12.578 -4.661 1.00 78.25 87 PRO A C 1
ATOM 706 O O . PRO A 1 87 ? -8.796 -11.768 -5.286 1.00 78.25 87 PRO A O 1
ATOM 709 N N . GLU A 1 88 ? -10.042 -13.631 -5.249 1.00 78.00 88 GLU A N 1
ATOM 710 C CA . GLU A 1 88 ? -9.783 -14.025 -6.646 1.00 78.00 88 GLU A CA 1
ATOM 711 C C . GLU A 1 88 ? -10.015 -12.876 -7.643 1.00 78.00 88 GLU A C 1
ATOM 713 O O . GLU A 1 88 ? -9.182 -12.605 -8.509 1.00 78.00 88 GLU A O 1
ATOM 718 N N . LYS A 1 89 ? -11.100 -12.114 -7.453 1.00 78.75 89 LYS A N 1
ATOM 719 C CA . LYS A 1 89 ? -11.406 -10.921 -8.257 1.00 78.75 89 LYS A CA 1
ATOM 720 C C . LYS A 1 89 ? -10.298 -9.865 -8.189 1.00 78.75 89 LYS A C 1
ATOM 722 O O . LYS A 1 89 ? -9.921 -9.307 -9.216 1.00 78.75 89 LYS A O 1
ATOM 727 N N . ILE A 1 90 ? -9.769 -9.614 -6.993 1.00 78.38 90 ILE A N 1
ATOM 728 C CA . ILE A 1 90 ? -8.676 -8.660 -6.776 1.00 78.38 90 ILE A CA 1
ATOM 729 C C . ILE A 1 90 ? -7.374 -9.216 -7.350 1.00 78.38 90 ILE A C 1
ATOM 731 O O . ILE A 1 90 ? -6.616 -8.472 -7.957 1.00 78.38 90 ILE A O 1
ATOM 735 N N . GLN A 1 91 ? -7.128 -10.521 -7.232 1.00 78.81 91 GLN A N 1
ATOM 736 C CA . GLN A 1 91 ? -5.933 -11.167 -7.771 1.00 78.81 91 GLN A CA 1
ATOM 737 C C 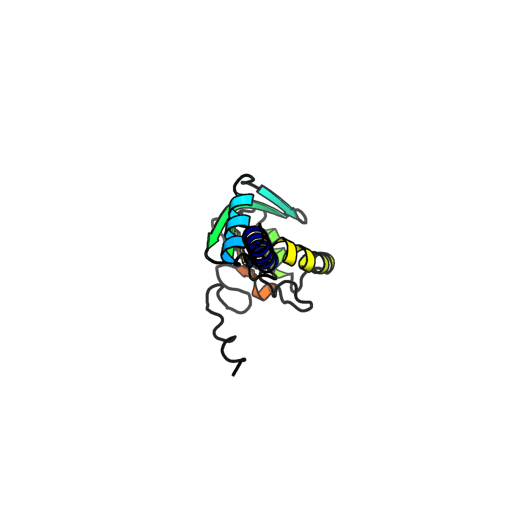. GLN A 1 91 ? -5.850 -11.061 -9.302 1.00 78.81 91 GLN A C 1
ATOM 739 O O . GLN A 1 91 ? -4.774 -10.777 -9.829 1.00 78.81 91 GLN A O 1
ATOM 744 N N . MET A 1 92 ? -6.974 -11.210 -10.014 1.00 78.38 92 MET A N 1
ATOM 745 C CA . MET A 1 92 ? -7.031 -10.976 -11.464 1.00 78.38 92 MET A CA 1
ATOM 746 C C . MET A 1 92 ? -6.679 -9.525 -11.817 1.00 78.38 92 MET A C 1
ATOM 748 O O . MET A 1 92 ? -5.846 -9.282 -12.685 1.00 78.38 92 MET A O 1
ATOM 752 N N . GLN A 1 93 ? -7.251 -8.563 -11.090 1.00 82.69 93 GLN A N 1
ATOM 753 C CA . GLN A 1 93 ? -6.996 -7.134 -11.298 1.00 82.69 93 GLN A CA 1
ATOM 754 C C . GLN A 1 93 ? -5.585 -6.706 -10.865 1.00 82.69 93 GLN A C 1
ATOM 756 O O . GLN A 1 93 ? -5.048 -5.727 -11.379 1.00 82.69 93 GLN A O 1
ATOM 761 N N . CYS A 1 94 ? -4.964 -7.454 -9.952 1.00 82.44 94 CYS A N 1
ATOM 762 C CA . CYS A 1 94 ? -3.651 -7.160 -9.383 1.00 82.44 94 CYS A CA 1
ATOM 763 C C . CYS A 1 94 ? -2.567 -7.111 -10.464 1.00 82.44 94 CYS A C 1
ATOM 765 O O . CYS A 1 94 ? -1.710 -6.234 -10.441 1.00 82.44 94 CYS A O 1
ATOM 767 N N . THR A 1 95 ? -2.621 -8.014 -11.448 1.00 77.44 95 THR A N 1
ATOM 768 C CA . THR A 1 95 ? -1.600 -8.082 -12.506 1.00 77.44 95 THR A CA 1
ATOM 769 C C . THR A 1 95 ? -1.662 -6.866 -13.430 1.00 77.44 95 THR A C 1
ATOM 771 O O . THR A 1 95 ? -0.626 -6.298 -13.773 1.00 77.44 95 THR A O 1
ATOM 774 N N . ASP A 1 96 ? -2.865 -6.431 -13.800 1.00 82.69 96 ASP A N 1
ATOM 775 C CA . ASP A 1 96 ? -3.046 -5.243 -14.638 1.00 82.69 96 ASP A CA 1
ATOM 776 C C . ASP A 1 96 ? -2.712 -3.968 -13.863 1.00 82.69 96 ASP A C 1
ATOM 778 O O . ASP A 1 96 ? -1.998 -3.098 -14.367 1.00 82.69 96 ASP A O 1
ATOM 782 N N . PHE A 1 97 ? -3.128 -3.896 -12.595 1.00 82.06 97 PHE A N 1
ATOM 783 C CA . PHE A 1 97 ? -2.750 -2.800 -11.713 1.00 82.06 97 PHE A CA 1
ATOM 784 C C . PHE A 1 97 ? -1.233 -2.729 -11.512 1.00 82.06 97 PHE A C 1
ATOM 786 O O . PHE A 1 97 ? -0.676 -1.639 -11.558 1.00 82.06 97 PHE A O 1
ATOM 793 N N . SER A 1 98 ? -0.545 -3.862 -11.342 1.00 84.62 98 SER A N 1
ATOM 794 C CA . SER A 1 98 ? 0.914 -3.927 -11.161 1.00 84.62 98 SER A CA 1
ATOM 795 C C . SER A 1 98 ? 1.666 -3.280 -12.325 1.00 84.62 98 SER A C 1
ATOM 797 O O . SER A 1 98 ? 2.597 -2.514 -12.091 1.00 84.62 98 SER A O 1
ATOM 799 N N . LYS A 1 99 ? 1.204 -3.494 -13.563 1.00 84.94 99 LYS A N 1
ATOM 800 C CA . LYS A 1 99 ? 1.767 -2.846 -14.758 1.00 84.94 99 LYS A CA 1
ATOM 801 C C . LYS A 1 99 ? 1.478 -1.346 -14.794 1.00 84.94 99 LYS A C 1
ATOM 803 O O . LYS A 1 99 ? 2.371 -0.554 -15.067 1.00 84.94 99 LYS A O 1
ATOM 808 N N . LEU A 1 100 ? 0.237 -0.942 -14.510 1.00 84.81 100 LEU A N 1
ATOM 809 C CA . LEU A 1 100 ? -0.159 0.475 -14.514 1.00 84.81 100 LEU A CA 1
ATOM 810 C C . LEU A 1 100 ? 0.567 1.284 -13.435 1.00 84.81 100 LEU A C 1
ATOM 812 O O . LEU A 1 100 ? 0.937 2.432 -13.654 1.00 84.81 100 LEU A O 1
ATOM 816 N N . SER A 1 101 ? 0.782 0.666 -12.278 1.00 84.25 101 SER A N 1
ATOM 817 C CA . SER A 1 101 ? 1.466 1.251 -11.128 1.00 84.25 101 SER A CA 1
ATOM 818 C C . SER A 1 101 ? 2.985 1.035 -11.157 1.00 84.25 101 SER A C 1
ATOM 820 O O . SER A 1 101 ? 3.670 1.455 -10.227 1.00 84.25 101 SER A O 1
ATOM 822 N N . MET A 1 102 ? 3.528 0.433 -12.223 1.00 89.88 102 MET A N 1
ATOM 823 C CA . MET A 1 102 ? 4.966 0.198 -12.424 1.00 89.88 102 MET A CA 1
ATOM 824 C C . MET A 1 102 ? 5.620 -0.640 -11.312 1.00 89.88 102 MET A C 1
ATOM 826 O O . MET A 1 102 ? 6.829 -0.568 -11.076 1.00 89.88 102 MET A O 1
ATOM 830 N N . VAL A 1 103 ? 4.834 -1.465 -10.621 1.00 89.44 103 VAL A N 1
ATOM 831 C CA . VAL A 1 103 ? 5.325 -2.367 -9.571 1.00 89.44 103 VAL A CA 1
ATOM 832 C C . VAL A 1 103 ? 6.137 -3.511 -10.169 1.00 89.44 103 VAL A C 1
ATOM 834 O O . VAL A 1 103 ? 7.152 -3.921 -9.606 1.00 89.44 103 VAL A O 1
ATOM 837 N N . ASP A 1 104 ? 5.753 -3.982 -11.354 1.00 86.69 104 ASP A N 1
ATOM 838 C CA . ASP A 1 104 ? 6.542 -4.928 -12.149 1.00 86.69 104 ASP A CA 1
ATOM 839 C C . ASP A 1 104 ? 7.903 -4.347 -12.577 1.00 86.69 104 ASP A C 1
ATOM 841 O O . ASP A 1 104 ? 8.861 -5.095 -12.785 1.00 86.69 104 ASP A O 1
ATOM 845 N N . LYS A 1 105 ? 8.008 -3.014 -12.646 1.00 87.12 105 LYS A N 1
ATOM 846 C CA . LYS A 1 105 ? 9.252 -2.266 -12.869 1.00 87.12 105 LYS A CA 1
ATOM 847 C C . LYS A 1 105 ? 10.018 -1.945 -11.588 1.00 87.12 105 LYS A C 1
ATOM 849 O O . LYS A 1 105 ? 11.098 -1.381 -11.682 1.00 87.12 105 LYS A O 1
ATOM 854 N N . GLY A 1 106 ? 9.532 -2.347 -10.415 1.00 88.06 106 GLY A N 1
ATOM 855 C CA . GLY A 1 106 ? 10.242 -2.197 -9.143 1.00 88.06 106 GLY A CA 1
ATOM 856 C C . GLY A 1 106 ? 9.816 -1.000 -8.295 1.00 88.06 106 GLY A C 1
ATOM 857 O O . GLY A 1 106 ? 10.488 -0.717 -7.305 1.00 88.06 106 GLY A O 1
ATOM 858 N N . VAL A 1 107 ? 8.725 -0.310 -8.641 1.00 92.56 107 VAL A N 1
ATOM 859 C CA . VAL A 1 107 ? 8.078 0.643 -7.725 1.00 92.56 107 VAL A CA 1
ATOM 860 C C . VAL A 1 107 ? 7.417 -0.124 -6.577 1.00 92.56 107 VAL A C 1
ATOM 862 O O . VAL A 1 107 ? 6.833 -1.187 -6.779 1.00 92.56 107 VAL A O 1
ATOM 865 N N . GLU A 1 108 ? 7.489 0.417 -5.368 1.00 94.25 108 GLU A N 1
ATOM 866 C CA . GLU A 1 108 ? 6.773 -0.099 -4.200 1.00 94.25 108 GLU A CA 1
ATOM 867 C C . GLU A 1 108 ? 5.795 0.959 -3.688 1.00 94.25 108 GLU A C 1
ATOM 869 O O . GLU A 1 108 ? 6.079 2.155 -3.731 1.00 94.25 108 GLU A O 1
ATOM 874 N N . TYR A 1 109 ? 4.650 0.534 -3.164 1.00 93.88 109 TYR A N 1
ATOM 875 C CA . TYR A 1 109 ? 3.682 1.433 -2.542 1.00 93.88 109 TYR A CA 1
ATOM 876 C C . TYR A 1 109 ? 3.531 1.089 -1.070 1.00 93.88 109 TYR A C 1
ATOM 878 O O . TYR A 1 109 ? 3.386 -0.075 -0.706 1.00 93.88 109 TYR A O 1
ATOM 886 N N . VAL A 1 110 ? 3.546 2.103 -0.215 1.00 94.94 110 VAL A N 1
ATOM 887 C CA . VAL A 1 110 ? 3.389 1.945 1.229 1.00 94.94 110 VAL A CA 1
ATOM 888 C C . VAL A 1 110 ? 2.193 2.765 1.670 1.00 94.94 110 VAL A C 1
ATOM 890 O O . VAL A 1 110 ? 2.206 3.991 1.581 1.00 94.94 110 VAL A O 1
ATOM 893 N N . LEU A 1 111 ? 1.153 2.092 2.145 1.00 94.94 111 LEU A N 1
ATOM 894 C CA . LEU A 1 111 ? -0.003 2.736 2.749 1.00 94.94 111 LEU A CA 1
ATOM 895 C C . LEU A 1 111 ? 0.204 2.833 4.257 1.00 94.94 111 LEU A C 1
ATOM 897 O O . LEU A 1 111 ? 0.303 1.810 4.923 1.00 94.94 111 LEU A O 1
ATOM 901 N N . HIS A 1 112 ? 0.198 4.052 4.779 1.00 95.69 112 HIS A N 1
ATOM 902 C CA . HIS A 1 112 ? 0.249 4.380 6.198 1.00 95.69 112 HIS A CA 1
ATOM 903 C C . HIS A 1 112 ? -1.133 4.821 6.661 1.00 95.69 112 HIS A C 1
ATOM 905 O O . HIS A 1 112 ? -1.582 5.914 6.323 1.00 95.69 112 HIS A O 1
ATOM 911 N N . VAL A 1 113 ? -1.820 3.989 7.437 1.00 95.06 113 VAL A N 1
ATOM 912 C CA . VAL A 1 113 ? -3.113 4.332 8.033 1.00 95.06 113 VAL A CA 1
ATOM 913 C C . VAL A 1 113 ? -2.889 4.787 9.468 1.00 95.06 113 VAL A C 1
ATOM 915 O O . VAL A 1 113 ? -2.679 3.983 10.382 1.00 95.06 113 VAL A O 1
ATOM 918 N N . ASN A 1 114 ? -2.958 6.099 9.655 1.00 87.62 114 ASN A N 1
ATOM 919 C CA . ASN A 1 114 ? -2.889 6.736 10.956 1.00 87.62 114 ASN A CA 1
ATOM 920 C C . ASN A 1 114 ? -4.268 6.703 11.617 1.00 87.62 114 ASN A C 1
ATOM 922 O O . ASN A 1 114 ? -5.260 7.178 11.061 1.00 87.62 114 ASN A O 1
ATOM 926 N N . ALA A 1 115 ? -4.319 6.153 12.827 1.00 75.12 115 ALA A N 1
ATOM 927 C CA . ALA A 1 115 ? -5.542 6.014 13.607 1.00 75.12 115 ALA A CA 1
ATOM 928 C C . ALA A 1 115 ? -5.357 6.539 15.038 1.00 75.12 115 ALA A C 1
ATOM 930 O O . ALA A 1 115 ? -5.685 5.868 16.013 1.00 75.12 115 ALA A O 1
ATOM 931 N N . ASN A 1 116 ? -4.826 7.760 15.163 1.00 74.50 116 ASN A N 1
ATOM 932 C CA . ASN A 1 116 ? -4.652 8.480 16.430 1.00 74.50 116 ASN A CA 1
ATOM 933 C C . ASN A 1 116 ? -4.108 7.582 17.564 1.00 74.50 116 ASN A C 1
ATOM 935 O O . ASN A 1 116 ? -3.016 7.041 17.446 1.00 74.50 116 ASN A O 1
ATOM 939 N N . ALA A 1 117 ? -4.868 7.406 18.653 1.00 78.81 117 ALA A N 1
ATOM 940 C CA . ALA A 1 117 ? -4.493 6.633 19.843 1.00 78.81 117 ALA A CA 1
ATOM 941 C C . ALA A 1 117 ? -4.384 5.106 19.623 1.00 78.81 117 ALA A C 1
ATOM 943 O O . ALA A 1 117 ? -4.172 4.353 20.576 1.00 78.81 117 ALA A O 1
ATOM 944 N N . GLN A 1 118 ? -4.570 4.625 18.395 1.00 88.44 118 GLN A N 1
ATOM 945 C CA . GLN A 1 118 ? -4.478 3.216 18.032 1.00 88.44 118 GLN A CA 1
ATOM 946 C C . GLN A 1 118 ? -3.150 2.927 17.331 1.00 88.44 118 GLN A C 1
ATOM 948 O O . GLN A 1 118 ? -2.425 3.822 16.901 1.00 88.44 118 GLN A O 1
ATOM 953 N N . LYS A 1 119 ? -2.809 1.641 17.229 1.00 89.88 119 LYS A N 1
ATOM 954 C CA . LYS A 1 119 ? -1.594 1.225 16.525 1.00 89.88 119 LYS A CA 1
ATOM 955 C C . LYS A 1 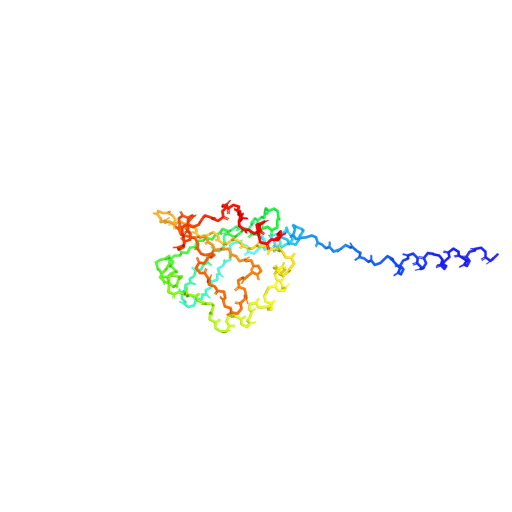119 ? -1.703 1.620 15.042 1.00 89.88 119 LYS A C 1
ATOM 957 O O . LYS A 1 119 ? -2.739 1.344 14.443 1.00 89.88 119 LYS A O 1
ATOM 962 N N . PRO A 1 120 ? -0.666 2.213 14.432 1.00 91.56 120 PRO A N 1
ATOM 963 C CA . PRO A 1 120 ? -0.680 2.478 12.998 1.00 91.56 120 PRO A CA 1
ATOM 964 C C . PRO A 1 120 ? -0.767 1.161 12.221 1.00 91.56 120 PRO A C 1
ATOM 966 O O . PRO A 1 120 ? -0.248 0.132 12.672 1.00 91.56 120 PRO A O 1
ATOM 969 N N . ILE A 1 121 ? -1.425 1.194 11.066 1.00 94.25 121 ILE A N 1
ATOM 970 C CA . ILE A 1 121 ? -1.429 0.077 10.119 1.00 94.25 121 ILE A CA 1
ATOM 971 C C . ILE A 1 121 ? -0.596 0.501 8.918 1.00 94.25 121 ILE A C 1
ATOM 973 O O . ILE A 1 121 ? -0.869 1.536 8.319 1.00 94.25 121 ILE A O 1
ATOM 977 N N . GLU A 1 122 ? 0.383 -0.311 8.552 1.00 94.12 122 GLU A N 1
ATOM 978 C CA . GLU A 1 122 ? 1.190 -0.106 7.355 1.00 94.12 122 GLU A CA 1
ATOM 979 C C . GLU A 1 122 ? 0.972 -1.287 6.408 1.00 94.12 122 GLU A C 1
ATOM 981 O O . GLU A 1 122 ? 0.967 -2.444 6.833 1.00 94.12 122 GLU A O 1
ATOM 986 N N . VAL A 1 123 ? 0.765 -1.013 5.122 1.00 92.94 123 VAL A N 1
ATOM 987 C CA . VAL A 1 123 ? 0.607 -2.047 4.094 1.0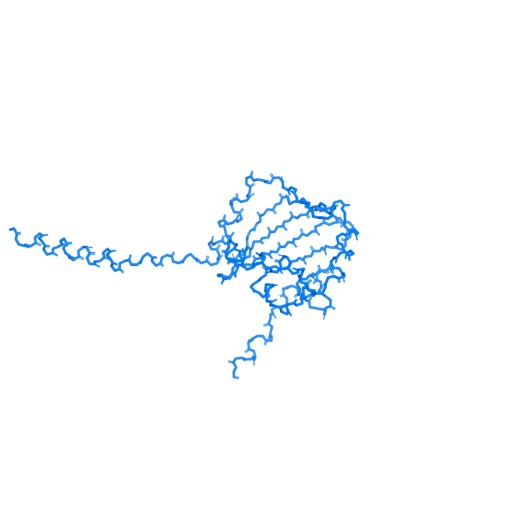0 92.94 123 VAL A CA 1
ATOM 988 C C . VAL A 1 123 ? 1.611 -1.801 2.979 1.00 92.94 123 VAL A C 1
ATOM 990 O O . VAL A 1 123 ? 1.602 -0.735 2.367 1.00 92.94 123 VAL A O 1
ATOM 993 N N . LEU A 1 124 ? 2.463 -2.790 2.708 1.00 92.75 124 LEU A N 1
ATOM 994 C CA . LEU A 1 124 ? 3.456 -2.744 1.636 1.00 92.75 124 LEU A CA 1
ATOM 995 C C . LEU A 1 124 ? 2.943 -3.487 0.397 1.00 92.75 124 LEU A C 1
ATOM 997 O O . LEU A 1 124 ? 2.723 -4.695 0.419 1.00 92.75 124 LEU A O 1
ATOM 1001 N N . TYR A 1 125 ? 2.805 -2.774 -0.708 1.00 91.00 125 TYR A N 1
ATOM 1002 C CA . TYR A 1 125 ? 2.466 -3.336 -2.002 1.00 91.00 125 TYR A CA 1
ATOM 1003 C C . TYR A 1 125 ? 3.697 -3.335 -2.911 1.00 91.00 125 TYR A C 1
ATOM 1005 O O . TYR A 1 125 ? 4.124 -2.293 -3.407 1.00 91.00 125 TYR A O 1
ATOM 1013 N N . ASP A 1 126 ? 4.275 -4.520 -3.099 1.00 90.50 126 ASP A N 1
ATOM 1014 C CA . ASP A 1 126 ? 5.432 -4.774 -3.956 1.00 90.50 126 ASP A CA 1
ATOM 1015 C C . ASP A 1 126 ? 5.100 -5.825 -5.032 1.00 90.50 126 ASP A C 1
ATOM 1017 O O . ASP A 1 126 ? 3.985 -6.350 -5.113 1.00 90.50 126 ASP A O 1
ATOM 1021 N N . LYS A 1 127 ? 6.089 -6.161 -5.864 1.00 86.94 127 LYS A N 1
ATOM 1022 C CA . LYS A 1 127 ? 5.945 -7.127 -6.966 1.00 86.94 127 LYS A CA 1
ATOM 1023 C C . LYS A 1 127 ? 5.489 -8.526 -6.545 1.00 86.94 127 LYS A C 1
ATOM 1025 O O . LYS A 1 127 ? 5.013 -9.279 -7.391 1.00 86.94 127 LYS A O 1
ATOM 1030 N N . GLU A 1 128 ? 5.654 -8.905 -5.280 1.00 85.75 128 GLU A N 1
ATOM 1031 C CA . GLU A 1 128 ? 5.293 -10.240 -4.796 1.00 85.75 128 GLU A CA 1
A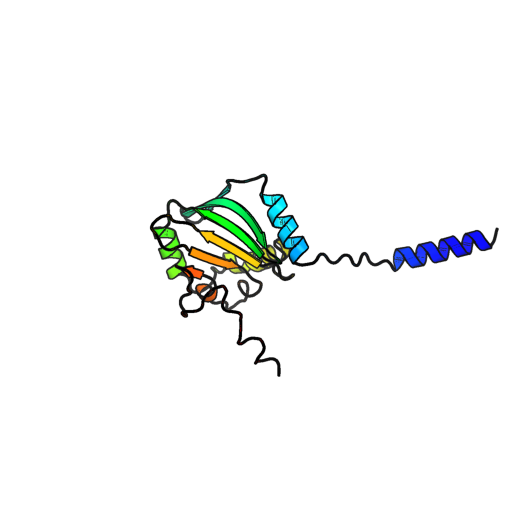TOM 1032 C C . GLU A 1 128 ? 3.809 -10.336 -4.451 1.00 85.75 128 GLU A C 1
ATOM 1034 O O . GLU A 1 128 ? 3.254 -11.434 -4.493 1.00 85.75 128 GLU A O 1
ATOM 1039 N N . VAL A 1 129 ? 3.147 -9.208 -4.173 1.00 83.12 129 VAL A N 1
ATOM 1040 C CA . VAL A 1 129 ? 1.764 -9.193 -3.676 1.00 83.12 129 VAL A CA 1
ATOM 1041 C C . VAL A 1 129 ? 0.772 -9.815 -4.661 1.00 83.12 129 VAL A C 1
ATOM 1043 O O . VAL A 1 129 ? -0.191 -10.452 -4.239 1.00 83.12 129 VAL A O 1
ATOM 1046 N N . CYS A 1 130 ? 1.032 -9.723 -5.968 1.00 81.94 130 CYS A N 1
ATOM 1047 C CA . CYS A 1 130 ? 0.188 -10.338 -6.998 1.00 81.94 130 CYS A CA 1
ATOM 1048 C C . CYS A 1 130 ? 0.498 -11.813 -7.290 1.00 81.94 130 CYS A C 1
ATOM 1050 O O . CYS A 1 130 ? -0.114 -12.397 -8.189 1.00 81.94 130 CYS A O 1
ATOM 1052 N N . ALA A 1 131 ? 1.440 -12.446 -6.584 1.00 81.69 131 ALA A N 1
ATOM 1053 C CA . ALA A 1 131 ? 1.759 -13.849 -6.824 1.00 81.69 131 ALA A CA 1
ATOM 1054 C C . ALA A 1 131 ? 0.587 -14.772 -6.428 1.00 81.69 131 ALA A C 1
ATOM 1056 O O . ALA A 1 131 ? -0.124 -14.534 -5.450 1.00 81.69 131 ALA A O 1
ATOM 1057 N N . LYS A 1 132 ? 0.395 -15.870 -7.177 1.00 73.12 132 LYS A N 1
ATOM 1058 C CA . LYS A 1 132 ? -0.769 -16.772 -7.033 1.00 73.12 132 LYS A CA 1
ATOM 1059 C C . LYS A 1 132 ? -0.974 -17.332 -5.618 1.00 73.12 132 LYS A C 1
ATOM 1061 O O . LYS A 1 132 ? -2.110 -17.535 -5.208 1.00 73.12 132 LYS A O 1
ATOM 1066 N N . ALA A 1 133 ? 0.111 -17.554 -4.879 1.00 77.00 133 ALA A N 1
ATOM 1067 C CA . ALA A 1 133 ? 0.102 -18.102 -3.522 1.00 77.00 133 ALA A CA 1
ATOM 1068 C C . ALA A 1 133 ? 0.642 -17.104 -2.480 1.00 77.00 133 ALA A C 1
ATOM 1070 O O . ALA A 1 133 ? 1.236 -17.507 -1.480 1.00 77.00 133 ALA A O 1
ATOM 1071 N N . PHE A 1 134 ? 0.505 -15.801 -2.738 1.00 82.50 134 PHE A N 1
ATOM 1072 C CA . PHE A 1 134 ? 1.024 -14.787 -1.832 1.00 82.50 134 PHE A CA 1
ATOM 1073 C C . PHE A 1 134 ? 0.224 -14.717 -0.529 1.00 82.50 134 PHE A C 1
ATOM 1075 O O . PHE A 1 134 ? -1.000 -14.574 -0.539 1.00 82.50 134 PHE A O 1
ATOM 1082 N N . ASP A 1 135 ? 0.939 -14.765 0.595 1.00 86.81 135 ASP A N 1
ATOM 1083 C CA . ASP A 1 135 ? 0.362 -14.493 1.904 1.00 86.81 135 ASP A CA 1
ATOM 1084 C C . ASP A 1 135 ? 0.406 -12.994 2.205 1.00 86.81 135 ASP A C 1
ATOM 1086 O O . ASP A 1 135 ? 1.461 -12.428 2.511 1.00 86.81 135 ASP A O 1
ATOM 1090 N N . VAL A 1 136 ? -0.768 -12.366 2.168 1.00 86.69 136 VAL A N 1
ATOM 1091 C CA . VAL A 1 136 ? -0.932 -10.924 2.401 1.00 86.69 136 VAL A CA 1
ATOM 1092 C C . VAL A 1 136 ? -0.474 -10.496 3.798 1.00 86.69 136 VAL A C 1
ATOM 1094 O O . VAL A 1 136 ? -0.052 -9.355 3.983 1.00 86.69 136 VAL A O 1
ATOM 1097 N N . GLN A 1 137 ? -0.471 -11.403 4.783 1.00 90.19 137 GLN A N 1
ATOM 1098 C CA . GLN A 1 137 ? -0.044 -11.098 6.153 1.00 90.19 137 GLN A CA 1
ATOM 1099 C C . GLN A 1 137 ? 1.449 -10.778 6.256 1.00 90.19 137 GLN A C 1
ATOM 1101 O O . GLN A 1 137 ? 1.861 -10.155 7.232 1.00 90.19 137 GLN A O 1
ATOM 1106 N N . LYS A 1 138 ? 2.262 -11.145 5.256 1.00 90.88 138 LYS A N 1
ATOM 1107 C CA . LYS A 1 138 ? 3.682 -10.757 5.187 1.00 90.88 138 LYS A CA 1
ATOM 1108 C C . LYS A 1 138 ? 3.892 -9.268 4.915 1.00 90.88 138 LYS A C 1
ATOM 1110 O O . LYS A 1 138 ? 5.010 -8.777 5.060 1.00 90.88 138 LYS A O 1
ATOM 1115 N N . ARG A 1 139 ? 2.847 -8.563 4.479 1.00 91.88 139 ARG A N 1
ATOM 1116 C CA . ARG A 1 139 ? 2.914 -7.163 4.040 1.00 91.88 139 ARG A CA 1
ATOM 1117 C C . ARG A 1 139 ? 1.984 -6.228 4.790 1.00 91.88 139 ARG A C 1
ATOM 1119 O O . ARG A 1 139 ? 1.976 -5.040 4.497 1.00 91.88 139 ARG A O 1
ATOM 1126 N N . ILE A 1 140 ? 1.232 -6.752 5.749 1.00 92.56 140 ILE A N 1
ATOM 1127 C CA . ILE A 1 140 ? 0.402 -5.966 6.654 1.00 92.56 140 ILE A CA 1
ATOM 1128 C C . ILE A 1 140 ? 1.136 -5.887 7.990 1.00 92.56 140 ILE A C 1
ATOM 1130 O O . ILE A 1 140 ? 1.378 -6.909 8.633 1.00 92.56 140 ILE A O 1
ATOM 1134 N N . PHE A 1 141 ? 1.466 -4.675 8.415 1.00 93.25 141 PHE A N 1
ATOM 1135 C CA . PHE A 1 141 ? 2.159 -4.384 9.661 1.00 93.25 141 PHE A CA 1
ATOM 1136 C C . PHE A 1 141 ? 1.217 -3.605 10.579 1.00 93.25 141 PHE A C 1
ATOM 1138 O O . PHE A 1 141 ? 0.595 -2.630 10.168 1.00 93.25 141 PHE A O 1
ATOM 1145 N N . ILE A 1 142 ? 1.081 -4.041 11.830 1.00 92.44 142 ILE A N 1
ATOM 1146 C CA . ILE A 1 142 ? 0.213 -3.403 12.828 1.00 92.44 142 ILE A CA 1
ATOM 1147 C C . ILE A 1 142 ? 1.088 -2.988 14.005 1.00 92.44 142 ILE A C 1
ATOM 1149 O O . ILE A 1 142 ? 1.599 -3.830 14.745 1.00 92.44 142 ILE A O 1
ATOM 1153 N N . GLY A 1 143 ? 1.262 -1.682 14.197 1.00 90.12 143 GLY A N 1
ATOM 1154 C CA . GLY A 1 143 ? 2.222 -1.142 15.159 1.00 90.12 143 GLY A CA 1
ATOM 1155 C C . GLY A 1 143 ? 3.676 -1.436 14.777 1.00 90.12 143 GLY A C 1
ATOM 1156 O O . GLY A 1 143 ? 4.491 -1.669 15.666 1.00 90.12 143 GLY A O 1
ATOM 1157 N N . GLY A 1 144 ? 3.980 -1.474 13.475 1.00 88.88 144 GLY A N 1
ATOM 1158 C CA . GLY A 1 144 ? 5.335 -1.646 12.938 1.00 88.88 144 GLY A CA 1
ATOM 1159 C C . GLY A 1 144 ? 5.828 -3.091 12.796 1.00 88.88 144 GLY A C 1
ATOM 1160 O O . GLY A 1 144 ? 6.974 -3.299 12.399 1.00 88.88 144 GLY A O 1
ATOM 1161 N N . VAL A 1 145 ? 4.996 -4.093 13.106 1.00 91.25 145 VAL A N 1
ATOM 1162 C CA . VAL A 1 145 ? 5.335 -5.521 12.969 1.00 91.25 145 VAL A CA 1
ATOM 1163 C C . VAL A 1 145 ? 4.249 -6.285 12.221 1.00 91.25 145 VAL A C 1
ATOM 1165 O O . VAL A 1 145 ? 3.058 -6.025 12.415 1.00 91.25 145 VAL A O 1
ATOM 1168 N N . ASN A 1 146 ? 4.644 -7.230 11.369 1.00 92.75 146 ASN A N 1
ATOM 1169 C CA . ASN A 1 146 ? 3.706 -8.134 10.707 1.00 92.75 146 ASN A CA 1
ATOM 1170 C C . ASN A 1 146 ? 3.349 -9.330 11.608 1.00 92.75 146 ASN A C 1
ATOM 1172 O O . ASN A 1 146 ? 3.855 -9.483 12.723 1.00 92.75 146 ASN A O 1
ATOM 1176 N N . ARG A 1 147 ? 2.472 -10.213 11.119 1.00 90.12 147 ARG A N 1
ATOM 1177 C CA . ARG A 1 147 ? 2.037 -11.416 11.854 1.00 90.12 147 ARG A CA 1
ATOM 1178 C C . ARG A 1 147 ? 3.191 -12.356 12.241 1.00 90.12 147 ARG A C 1
ATOM 1180 O O . ARG A 1 147 ? 3.043 -13.132 13.182 1.00 90.12 147 ARG A O 1
ATOM 1187 N N . TYR A 1 148 ? 4.308 -12.286 11.525 1.00 90.62 148 TYR A N 1
ATOM 1188 C CA . TYR A 1 148 ? 5.489 -13.128 11.700 1.00 90.62 148 TYR A CA 1
ATOM 1189 C C . TYR A 1 148 ? 6.555 -12.496 12.608 1.00 90.62 148 TYR A C 1
ATOM 1191 O O . TYR A 1 148 ? 7.587 -13.113 12.851 1.00 90.62 148 TYR A O 1
ATOM 1199 N N . GLY A 1 149 ? 6.301 -11.297 13.143 1.00 89.06 149 GLY A N 1
ATOM 1200 C CA . GLY A 1 149 ? 7.243 -10.570 13.995 1.00 89.06 149 GLY A CA 1
ATOM 1201 C C . GLY A 1 149 ? 8.304 -9.780 13.225 1.00 89.06 149 GLY A C 1
ATOM 1202 O O . GLY A 1 149 ? 9.202 -9.224 13.850 1.00 89.06 149 GLY A O 1
ATOM 1203 N N . GLU A 1 150 ? 8.198 -9.697 11.898 1.00 90.19 150 GLU A N 1
ATOM 1204 C CA . GLU A 1 150 ? 9.131 -8.952 11.051 1.00 90.19 150 GLU A CA 1
ATOM 1205 C C . GLU A 1 150 ? 8.745 -7.469 11.001 1.00 90.19 150 GLU A C 1
ATOM 1207 O O . GLU A 1 150 ? 7.557 -7.117 10.979 1.00 90.19 150 GLU A O 1
ATOM 1212 N N . ARG A 1 151 ? 9.748 -6.588 10.938 1.00 88.50 151 ARG A N 1
ATOM 1213 C CA . ARG A 1 151 ? 9.552 -5.142 10.748 1.00 88.50 151 ARG A CA 1
ATOM 1214 C C . ARG A 1 151 ? 9.693 -4.756 9.279 1.00 88.50 151 ARG A C 1
ATOM 1216 O O . ARG A 1 151 ? 10.548 -5.283 8.577 1.00 88.50 151 ARG A O 1
ATOM 1223 N N . MET A 1 152 ? 8.938 -3.749 8.839 1.00 81.50 152 MET A N 1
ATOM 1224 C CA . MET A 1 152 ? 8.929 -3.296 7.437 1.00 81.50 152 MET A CA 1
ATOM 1225 C C . MET A 1 152 ? 10.314 -2.864 6.909 1.00 81.50 152 MET A C 1
ATOM 1227 O O . MET A 1 152 ? 10.609 -3.041 5.729 1.00 81.50 152 MET A O 1
ATOM 1231 N N . ASN A 1 153 ? 11.178 -2.336 7.786 1.00 69.44 153 ASN A N 1
ATOM 1232 C CA . ASN A 1 153 ? 12.518 -1.839 7.445 1.00 69.44 153 ASN A CA 1
ATOM 1233 C C . ASN A 1 153 ? 13.664 -2.760 7.888 1.00 69.44 153 ASN A C 1
ATOM 1235 O O . ASN A 1 153 ? 14.835 -2.410 7.706 1.00 69.44 153 ASN A O 1
ATOM 1239 N N . GLU A 1 154 ? 13.376 -3.930 8.466 1.00 60.78 154 GLU A N 1
ATOM 1240 C CA . GLU A 1 154 ? 14.421 -4.933 8.655 1.00 60.78 154 GLU A CA 1
ATOM 1241 C C . GLU A 1 154 ? 14.813 -5.446 7.271 1.00 60.78 154 GLU A C 1
ATOM 1243 O O . GLU A 1 154 ? 14.114 -6.250 6.659 1.00 60.78 154 GLU A O 1
ATOM 1248 N N . LYS A 1 155 ? 15.919 -4.888 6.746 1.00 47.22 155 LYS A N 1
ATOM 1249 C CA . LYS A 1 155 ? 16.579 -5.305 5.502 1.00 47.22 155 LYS A CA 1
ATOM 1250 C C . LYS A 1 155 ? 16.416 -6.808 5.349 1.00 47.22 155 LYS A C 1
ATOM 1252 O O . LYS A 1 155 ? 16.837 -7.536 6.248 1.00 47.22 155 LYS A O 1
ATOM 1257 N N . ARG A 1 156 ? 15.866 -7.236 4.207 1.00 49.69 156 ARG A N 1
ATOM 1258 C CA . ARG A 1 156 ? 15.762 -8.631 3.758 1.00 49.69 156 ARG A CA 1
ATOM 1259 C C . ARG A 1 156 ? 17.146 -9.302 3.799 1.00 49.69 156 ARG A C 1
ATOM 1261 O O . ARG A 1 156 ? 17.813 -9.460 2.783 1.00 49.69 156 ARG A O 1
ATOM 1268 N N . LYS A 1 157 ? 17.622 -9.675 4.989 1.00 40.03 157 LYS A N 1
ATOM 1269 C CA . LYS A 1 157 ? 18.946 -10.273 5.215 1.00 40.03 157 LYS A CA 1
ATOM 1270 C C . LYS A 1 157 ? 19.021 -11.684 4.628 1.00 40.03 157 LYS A C 1
ATOM 1272 O O . LYS A 1 157 ? 20.115 -12.194 4.426 1.00 40.03 157 LYS A O 1
ATOM 1277 N N . ASN A 1 158 ? 17.871 -12.271 4.290 1.00 41.28 158 ASN A N 1
ATOM 1278 C CA . ASN A 1 158 ? 17.768 -13.634 3.784 1.00 41.28 158 ASN A CA 1
ATOM 1279 C C . ASN A 1 158 ? 17.748 -13.755 2.251 1.00 41.28 158 ASN A C 1
ATOM 1281 O O . ASN A 1 158 ? 17.974 -14.851 1.755 1.00 41.28 158 ASN A O 1
ATOM 1285 N N . GLU A 1 159 ? 17.571 -12.674 1.480 1.00 43.47 159 GLU A N 1
ATOM 1286 C CA . GLU A 1 159 ? 17.554 -12.775 0.004 1.00 43.47 159 GLU A CA 1
ATOM 1287 C C . GLU A 1 159 ? 18.950 -12.745 -0.638 1.00 43.47 159 GLU A C 1
ATOM 1289 O O . GLU A 1 159 ? 19.123 -13.187 -1.772 1.00 43.47 159 GLU A O 1
ATOM 1294 N N . ALA A 1 160 ? 19.974 -12.297 0.096 1.00 39.31 160 ALA A N 1
ATOM 1295 C CA . ALA A 1 160 ? 21.365 -12.359 -0.359 1.00 39.31 160 ALA A CA 1
ATOM 1296 C C . ALA A 1 160 ? 22.034 -13.727 -0.108 1.00 39.31 160 ALA A C 1
ATOM 1298 O O . ALA A 1 160 ? 23.124 -13.971 -0.624 1.00 39.31 160 ALA A O 1
ATOM 1299 N N . LEU A 1 161 ? 21.404 -14.621 0.668 1.00 37.06 161 LEU A N 1
ATOM 1300 C CA . LEU A 1 161 ? 21.971 -15.930 1.022 1.00 37.06 161 LEU A CA 1
ATOM 1301 C C . LEU A 1 161 ? 21.496 -17.084 0.128 1.00 37.06 161 LEU A C 1
ATOM 1303 O O . LEU A 1 161 ? 22.114 -18.139 0.146 1.00 37.06 161 LEU A O 1
ATOM 1307 N N . THR A 1 162 ? 20.450 -16.894 -0.682 1.00 39.91 162 THR A N 1
ATOM 1308 C CA . THR A 1 162 ? 19.916 -17.935 -1.589 1.00 39.91 162 THR A CA 1
ATOM 1309 C C . THR A 1 162 ? 20.404 -17.804 -3.039 1.00 39.91 162 THR A C 1
ATOM 1311 O O . THR A 1 162 ? 19.931 -18.522 -3.915 1.00 39.91 162 THR A O 1
ATOM 1314 N N . LYS A 1 163 ? 21.347 -16.890 -3.310 1.00 39.72 163 LYS A N 1
ATOM 1315 C CA . LYS A 1 163 ? 22.019 -16.719 -4.615 1.00 39.72 163 LYS A CA 1
ATOM 1316 C C . LYS A 1 163 ? 23.540 -16.929 -4.537 1.00 39.72 163 LYS A C 1
ATOM 1318 O O . LYS A 1 163 ? 24.292 -16.229 -5.214 1.00 39.72 163 LYS A O 1
ATOM 1323 N N . ARG A 1 164 ? 24.003 -17.859 -3.702 1.00 34.53 164 ARG A N 1
ATOM 1324 C CA . ARG A 1 164 ? 25.382 -18.362 -3.756 1.00 34.53 164 ARG A CA 1
ATOM 1325 C C . ARG A 1 164 ? 25.382 -19.844 -4.063 1.00 34.53 164 ARG A C 1
ATOM 1327 O O . ARG A 1 164 ? 24.525 -20.537 -3.479 1.00 34.53 164 ARG A O 1
#

Radius of gyration: 21.59 Å; chains: 1; bounding box: 48×36×74 Å

Foldseek 3Di:
DPVVVVVVVVVVVVVVVPPVPCPDALQRLLQVVQVVCQVVPQDWDDDPNWIKTFHHWDDDRNEIETEIETPCVVVVVVVLVVDFADDPVVLVVLVVVCVVSCLVSPRKYWYWYDDDPAWIWIFIDHPCNSDPNDGRQVGIATNQAGPVRDGPPPPPPPVVVVPD

pLDDT: mean 81.4, std 15.83, range [34.53, 96.25]

Sequence (164 aa):
MRILKWFCVVFLVLHVNAKSSFELTPEMYASFMAQSLKGSLPQSFTYENIELIVHKVTYESNKVHFEASTPHYAQLLAALKKQRTLPEKIQMQCTDFSKLSMVDKGVEYVLHVNANAQKPIEVLYDKEVCAKAFDVQKRIFIGGVNRYGERMNEKRKNEALTKR